Protein AF-A0A1S3QR64-F1 (afdb_monomer_lite)

Radius of gyration: 36.2 Å; chains: 1; bounding box: 63×78×76 Å

Sequence (115 aa):
MALSFKKDLEKYKEIDEDELLNNLSEQELKQLETALEEMDPENALLPASMRQKDHTVKAATGPYSREKLLSFLEKEALEYKDRDDVVSFSGERKGRRPWSIKTEMMSCLSLERGK

pLDDT: mean 74.92, std 13.04, range [37.28, 95.19]

Foldseek 3Di:
DPPPVVVVCVVVPPDDPVVVVVVDDPVVVVVVLVVLQVDDLPPPVDDNVSSDDDPDPDDDPPDDDPVVVVVVVVVVVVPDDDDPPDDPDPPDPPDPDDDDDPPPPPVVVVVVPDD

Secondary structure (DSSP, 8-state):
---GGGGTGGGGTTS-HHHHHHTS-HHHHHHHHHHHHHS-TT-TTS-HHHHS--S--SPP--S--HHHHHHHHHHHHHH-PPPTT---------SSS-------SSSHHHHTT--

Structure (mmCIF, N/CA/C/O backbone):
data_AF-A0A1S3QR64-F1
#
_entry.id   AF-A0A1S3QR64-F1
#
loop_
_atom_site.group_PDB
_atom_site.id
_atom_site.type_symbol
_atom_site.label_atom_id
_atom_site.label_alt_id
_atom_site.label_comp_id
_atom_site.label_asym_id
_atom_site.label_entity_id
_atom_site.label_seq_id
_atom_site.pdbx_PDB_ins_code
_atom_site.Cartn_x
_atom_site.Cartn_y
_atom_site.Cartn_z
_atom_site.occupancy
_atom_site.B_iso_or_equiv
_atom_site.auth_seq_id
_atom_site.auth_comp_id
_atom_site.auth_asym_id
_atom_site.auth_atom_id
_atom_site.pdbx_PDB_model_num
ATOM 1 N N . MET A 1 1 ? -4.314 -23.631 30.219 1.00 37.28 1 MET A N 1
ATOM 2 C CA . MET A 1 1 ? -3.925 -22.862 31.422 1.00 37.28 1 MET A CA 1
ATOM 3 C C . MET A 1 1 ? -4.801 -21.625 31.493 1.00 37.28 1 MET A C 1
ATOM 5 O O . MET A 1 1 ? -4.789 -20.844 30.551 1.00 37.28 1 MET A O 1
ATOM 9 N N . ALA A 1 2 ? -5.626 -21.485 32.533 1.00 49.47 2 ALA A N 1
ATOM 10 C CA . ALA A 1 2 ? -6.396 -20.262 32.737 1.00 49.47 2 ALA A CA 1
ATOM 11 C C . ALA A 1 2 ? -5.419 -19.157 33.151 1.00 49.47 2 ALA A C 1
ATOM 13 O O . ALA A 1 2 ? -4.809 -19.238 34.214 1.00 49.47 2 ALA A O 1
ATOM 14 N N . LEU A 1 3 ? -5.214 -18.187 32.263 1.00 52.59 3 LEU A N 1
ATOM 15 C CA . LEU A 1 3 ? -4.307 -17.072 32.484 1.00 52.59 3 LEU A CA 1
ATOM 16 C C . LEU A 1 3 ? -4.776 -16.269 33.709 1.00 52.59 3 LEU A C 1
ATOM 18 O O . LEU A 1 3 ? -5.904 -15.772 33.739 1.00 52.59 3 LEU A O 1
ATOM 22 N N . SER A 1 4 ? -3.910 -16.155 34.713 1.00 59.06 4 SER A N 1
ATOM 23 C CA . SER A 1 4 ? -4.115 -15.429 35.975 1.00 59.06 4 SER A CA 1
ATOM 24 C C . SER A 1 4 ? -4.478 -13.949 35.788 1.00 59.06 4 SER A C 1
ATOM 26 O O . SER A 1 4 ? -5.062 -13.358 36.688 1.00 59.06 4 SER A O 1
ATOM 28 N N . PHE A 1 5 ? -4.234 -13.386 34.601 1.00 56.22 5 PHE A N 1
ATOM 29 C CA . PHE A 1 5 ? -4.558 -12.005 34.220 1.00 56.22 5 PHE A CA 1
ATOM 30 C C . PHE A 1 5 ? -6.068 -11.705 34.193 1.00 56.22 5 PHE A C 1
ATOM 32 O O . PHE A 1 5 ? -6.471 -10.551 34.279 1.00 56.22 5 PHE A O 1
ATOM 39 N N . LYS A 1 6 ? -6.930 -12.732 34.112 1.00 59.84 6 LYS A N 1
ATOM 40 C CA . LYS A 1 6 ? -8.394 -12.552 34.068 1.00 59.84 6 LYS A CA 1
ATOM 41 C C . LYS A 1 6 ? -9.007 -12.019 35.367 1.00 59.84 6 LYS A C 1
ATOM 43 O O . LYS A 1 6 ? -10.114 -11.498 35.313 1.00 59.84 6 LYS A O 1
ATOM 48 N N . LYS A 1 7 ? -8.321 -12.150 36.509 1.00 63.12 7 LYS A N 1
ATOM 49 C CA . LYS A 1 7 ? -8.847 -11.718 37.817 1.00 63.12 7 LYS A CA 1
ATOM 50 C C . LYS A 1 7 ? -8.805 -10.204 38.022 1.00 63.12 7 LYS A C 1
ATOM 52 O O . LYS A 1 7 ? -9.699 -9.668 38.659 1.00 63.12 7 LYS A O 1
ATOM 57 N N . ASP A 1 8 ? -7.818 -9.514 37.456 1.00 63.94 8 ASP A N 1
ATOM 58 C CA . ASP A 1 8 ? -7.706 -8.056 37.599 1.00 63.94 8 ASP A CA 1
ATOM 59 C C . ASP A 1 8 ? -8.542 -7.291 36.560 1.00 63.94 8 ASP A C 1
ATOM 61 O O . ASP A 1 8 ? -8.856 -6.120 36.758 1.00 63.94 8 ASP A O 1
ATOM 65 N N . LEU A 1 9 ? -8.973 -7.974 35.493 1.00 65.94 9 LEU A N 1
ATOM 66 C CA . LEU A 1 9 ? -9.806 -7.425 34.418 1.00 65.94 9 LEU A CA 1
ATOM 67 C C . LEU A 1 9 ? -11.247 -7.107 34.848 1.00 65.94 9 LEU A C 1
ATOM 69 O O . LEU A 1 9 ? -11.903 -6.306 34.192 1.00 65.94 9 LEU A O 1
ATOM 73 N N . GLU A 1 10 ? -11.753 -7.687 35.943 1.00 72.19 10 GLU A N 1
ATOM 74 C CA . GLU A 1 10 ? -13.114 -7.403 36.435 1.00 72.19 10 GLU A CA 1
ATOM 75 C C . GLU A 1 10 ? -13.315 -5.932 36.810 1.00 72.19 10 GLU A C 1
ATOM 77 O O . GLU A 1 10 ? -14.397 -5.401 36.596 1.00 72.19 10 GLU A O 1
ATOM 82 N N . LYS A 1 11 ? -12.263 -5.250 37.274 1.00 75.44 11 LYS A N 1
ATOM 83 C CA . LYS A 1 11 ? -12.309 -3.822 37.634 1.00 75.44 11 LYS A CA 1
ATOM 84 C C . LYS A 1 11 ? -12.468 -2.897 36.428 1.00 75.44 11 LYS A C 1
ATOM 86 O O . LYS A 1 11 ? -12.931 -1.776 36.583 1.00 75.44 11 LYS A O 1
ATOM 91 N N . TYR A 1 12 ? -12.056 -3.363 35.253 1.00 73.31 12 TYR A N 1
ATOM 92 C CA . TYR A 1 12 ? -12.061 -2.583 34.018 1.00 73.31 12 TYR A CA 1
ATOM 93 C C . TYR A 1 12 ? -13.265 -2.912 33.124 1.00 73.31 12 TYR A C 1
ATOM 95 O O . TYR A 1 12 ? -13.465 -2.244 32.122 1.00 73.31 12 TYR A O 1
ATOM 103 N N . LYS A 1 13 ? -14.089 -3.909 33.487 1.00 72.62 13 LYS A N 1
ATOM 104 C CA . LYS A 1 13 ? -15.272 -4.321 32.707 1.00 72.62 13 LYS A CA 1
ATOM 105 C C . LYS A 1 13 ? -16.427 -3.324 32.726 1.00 72.62 13 LYS A C 1
ATOM 107 O O . LYS A 1 13 ? -17.272 -3.386 31.843 1.00 72.62 13 LYS A O 1
ATOM 112 N N . GLU A 1 14 ? -16.515 -2.498 33.763 1.00 79.81 14 GLU A N 1
ATOM 113 C CA . GLU A 1 14 ? -17.624 -1.554 33.962 1.00 79.81 14 GLU A CA 1
ATOM 114 C C . GLU A 1 14 ? -17.278 -0.133 33.497 1.00 79.81 14 GLU A C 1
ATOM 116 O O . GLU A 1 14 ? -18.099 0.771 33.625 1.00 79.81 14 GLU A O 1
ATOM 121 N N . ILE A 1 15 ? -16.064 0.078 32.981 1.00 83.00 15 ILE A N 1
ATOM 122 C CA . ILE A 1 15 ? -15.638 1.371 32.448 1.00 83.00 15 ILE A CA 1
ATOM 123 C C . ILE A 1 15 ? -16.168 1.488 31.021 1.00 83.00 15 ILE A C 1
ATOM 125 O O . ILE A 1 15 ? -15.978 0.577 30.217 1.00 83.00 15 ILE A O 1
ATOM 129 N N . ASP A 1 16 ? -16.819 2.60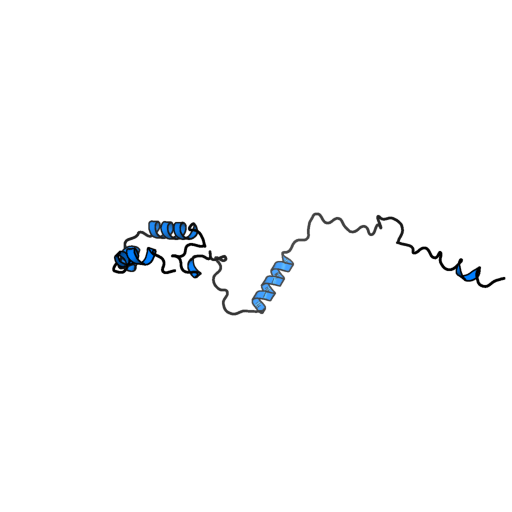7 30.716 1.00 81.75 16 ASP A N 1
ATOM 130 C CA . ASP A 1 16 ? -17.268 2.907 29.361 1.00 81.75 16 ASP A CA 1
ATOM 131 C C . ASP A 1 16 ? -16.065 3.336 28.505 1.00 81.75 16 ASP A C 1
ATOM 133 O O . ASP A 1 16 ? -15.492 4.417 28.682 1.00 81.75 16 ASP A O 1
ATOM 137 N N . GLU A 1 17 ? -15.632 2.440 27.617 1.00 79.06 17 GLU A N 1
ATOM 138 C CA . GLU A 1 17 ? -14.481 2.659 26.739 1.00 79.06 17 GLU A CA 1
ATOM 139 C C . GLU A 1 17 ? -14.735 3.832 25.776 1.00 79.06 17 GLU A C 1
ATOM 141 O O . GLU A 1 17 ? -13.822 4.617 25.512 1.00 79.06 17 GLU A O 1
ATOM 146 N N . ASP A 1 18 ? -15.979 4.019 25.321 1.00 78.12 18 ASP A N 1
ATOM 147 C CA . ASP A 1 18 ? -16.337 5.064 24.359 1.00 78.12 18 ASP A CA 1
ATOM 148 C C . ASP A 1 18 ? -16.306 6.464 24.998 1.00 78.12 18 ASP A C 1
ATOM 150 O O . ASP A 1 18 ? -15.860 7.432 24.376 1.00 78.12 18 ASP A O 1
ATOM 154 N N . GLU A 1 19 ? -16.733 6.603 26.257 1.00 85.62 19 GLU A N 1
ATOM 155 C CA . GLU A 1 19 ? -16.661 7.879 26.987 1.00 85.62 19 GLU A CA 1
ATOM 156 C C . GLU A 1 19 ? -15.206 8.277 27.276 1.00 85.62 19 GLU A C 1
ATOM 158 O O . GLU A 1 19 ? -14.824 9.441 27.120 1.00 85.62 19 GLU A O 1
ATOM 163 N N . LEU A 1 20 ? -14.363 7.308 27.645 1.00 83.25 20 LEU A N 1
ATOM 164 C CA . LEU A 1 20 ? -12.938 7.542 27.871 1.00 83.25 20 LEU A CA 1
ATOM 165 C C . LEU A 1 20 ? -12.237 8.012 26.589 1.00 83.25 20 LEU A C 1
ATOM 167 O O . LEU A 1 20 ? -11.454 8.961 26.637 1.00 83.25 20 LEU A O 1
ATOM 171 N N . LEU A 1 21 ? -12.551 7.384 25.451 1.00 79.88 21 LEU A N 1
ATOM 172 C CA . LEU A 1 21 ? -11.991 7.735 24.145 1.00 79.88 21 LEU A CA 1
ATOM 173 C C . LEU A 1 21 ? -12.443 9.118 23.654 1.00 79.88 21 LEU A C 1
ATOM 175 O O . LEU A 1 21 ? -11.638 9.845 23.077 1.00 79.88 21 LEU A O 1
ATOM 179 N N . ASN A 1 22 ? -13.687 9.522 23.928 1.00 82.19 22 ASN A N 1
ATOM 180 C CA . ASN A 1 22 ? -14.209 10.838 23.535 1.00 82.19 22 ASN A CA 1
ATOM 181 C C . ASN A 1 22 ? -13.621 12.011 24.339 1.00 82.19 22 ASN A C 1
ATOM 183 O O . ASN A 1 22 ? -13.633 13.145 23.863 1.00 82.19 22 ASN A O 1
ATOM 187 N N . ASN A 1 23 ? -13.115 11.758 25.548 1.00 84.50 23 ASN A N 1
ATOM 188 C CA . ASN A 1 23 ? -12.485 12.787 26.379 1.00 84.50 23 ASN A CA 1
ATOM 189 C C . ASN A 1 23 ? -11.046 13.130 25.943 1.00 84.50 23 ASN A C 1
ATOM 191 O O . ASN A 1 23 ? -10.495 14.129 26.409 1.00 84.50 23 ASN A O 1
ATOM 195 N N . LEU A 1 24 ? -10.434 12.323 25.069 1.00 80.50 24 LEU A N 1
ATOM 196 C CA . LEU A 1 24 ? -9.094 12.560 24.528 1.00 80.50 24 LEU A CA 1
ATOM 197 C C . LEU A 1 24 ? -9.136 13.553 23.361 1.00 80.50 24 LEU A C 1
ATOM 199 O O . LEU A 1 24 ? -10.042 13.542 22.528 1.00 80.50 24 LEU A O 1
ATOM 203 N N . SER A 1 25 ? -8.118 14.406 23.267 1.00 84.50 25 SER A N 1
ATOM 204 C CA . SER A 1 25 ? -7.961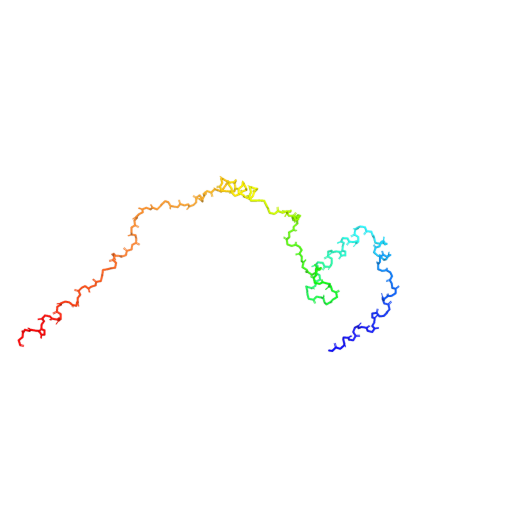 15.309 22.126 1.00 84.50 25 SER A CA 1
ATOM 205 C C . SER A 1 25 ? -7.445 14.570 20.880 1.00 84.50 25 SER A C 1
ATOM 207 O O . SER A 1 25 ? -6.784 13.535 20.974 1.00 84.50 25 SER A O 1
ATOM 209 N N . GLU A 1 26 ? -7.674 15.122 19.681 1.00 79.44 26 GLU A N 1
ATOM 210 C CA . GLU A 1 26 ? -7.215 14.524 18.408 1.00 79.44 26 GLU A CA 1
ATOM 211 C C . GLU A 1 26 ? -5.698 14.253 18.357 1.00 79.44 26 GLU A C 1
ATOM 213 O O . GLU A 1 26 ? -5.233 13.389 17.611 1.00 79.44 26 GLU A O 1
ATOM 218 N N . GLN A 1 27 ? -4.908 15.009 19.124 1.00 79.75 27 GLN A N 1
ATOM 219 C CA . GLN A 1 27 ? -3.457 14.840 19.203 1.00 79.75 27 GLN A CA 1
ATOM 220 C C . GLN A 1 27 ? -3.071 13.630 20.059 1.00 79.75 27 GLN A C 1
ATOM 222 O O . GLN A 1 27 ? -2.171 12.880 19.683 1.00 79.75 27 GLN A O 1
ATOM 227 N N . GLU A 1 28 ? -3.773 13.413 21.169 1.00 82.25 28 GLU A N 1
ATOM 228 C CA . GLU A 1 28 ? -3.540 12.283 22.072 1.00 82.25 28 GLU A CA 1
ATOM 229 C C . GLU A 1 28 ? -4.019 10.969 21.444 1.00 82.25 28 GLU A C 1
ATOM 231 O O . GLU A 1 28 ? -3.338 9.953 21.553 1.00 82.25 28 GLU A O 1
ATOM 236 N N . LEU A 1 29 ? -5.120 11.004 20.685 1.00 81.44 29 LEU A N 1
ATOM 237 C CA . LEU A 1 29 ? -5.596 9.867 19.888 1.00 81.44 29 LEU A CA 1
ATOM 238 C C . LEU A 1 29 ? -4.545 9.389 18.872 1.00 81.44 29 LEU A C 1
ATOM 240 O O . LEU A 1 29 ? -4.270 8.194 18.785 1.00 81.44 29 LEU A O 1
ATOM 244 N N . LYS A 1 30 ? -3.895 10.314 18.152 1.00 81.31 30 LYS A N 1
ATOM 245 C CA . LYS A 1 30 ? -2.819 9.978 17.198 1.00 81.31 30 LYS A CA 1
ATOM 246 C C . LYS A 1 30 ? -1.574 9.412 17.876 1.00 81.31 30 LYS A C 1
ATOM 248 O O . LYS A 1 30 ? -0.919 8.524 17.334 1.00 81.31 30 LYS A O 1
ATOM 253 N N . GLN A 1 31 ? -1.225 9.932 19.052 1.00 83.81 31 GLN A N 1
ATOM 254 C CA . GLN A 1 31 ? -0.120 9.385 19.840 1.00 83.81 31 GLN A CA 1
ATOM 255 C C . GLN A 1 31 ? -0.429 7.965 20.315 1.00 83.81 31 GLN A C 1
ATOM 257 O O . GLN A 1 31 ? 0.451 7.109 20.275 1.00 83.81 31 GLN A O 1
ATOM 262 N N . LEU A 1 32 ? -1.678 7.705 20.706 1.00 81.50 32 LEU A N 1
ATOM 263 C CA . LEU A 1 32 ? -2.130 6.379 21.104 1.00 81.50 32 LEU A CA 1
ATOM 264 C C . LEU A 1 32 ? -2.052 5.388 19.933 1.00 81.50 32 LEU A C 1
ATOM 266 O O . LEU A 1 32 ? -1.487 4.313 20.095 1.00 81.50 32 LEU A O 1
ATOM 270 N N . GLU A 1 33 ? -2.536 5.768 18.747 1.00 78.44 33 GLU A N 1
ATOM 271 C CA . GLU A 1 33 ? -2.418 4.969 17.516 1.00 78.44 33 GLU A CA 1
ATOM 272 C C . GLU A 1 33 ? -0.952 4.640 17.186 1.00 78.44 33 GLU A C 1
ATOM 274 O O . GLU A 1 33 ? -0.608 3.488 16.935 1.00 78.44 33 GLU A O 1
ATOM 279 N N . THR A 1 34 ? -0.059 5.626 17.296 1.00 79.25 34 THR A N 1
ATOM 280 C CA . THR A 1 34 ? 1.382 5.422 17.071 1.00 79.25 34 THR A CA 1
ATOM 281 C C . THR A 1 34 ? 1.990 4.454 18.094 1.00 79.25 34 THR A C 1
ATOM 283 O O . THR A 1 34 ? 2.746 3.558 17.726 1.00 79.25 34 THR A O 1
ATOM 286 N N . ALA A 1 35 ? 1.634 4.582 19.376 1.00 79.38 35 ALA A N 1
ATOM 287 C CA . ALA A 1 35 ? 2.106 3.670 20.418 1.00 79.38 35 ALA A CA 1
ATOM 288 C C . ALA A 1 35 ? 1.594 2.233 20.210 1.00 79.38 35 ALA A C 1
ATOM 290 O O . ALA A 1 35 ? 2.300 1.278 20.526 1.00 79.38 35 ALA A O 1
ATOM 291 N N . LEU A 1 36 ? 0.385 2.071 19.660 1.00 75.44 36 LEU A N 1
ATOM 292 C CA . LEU A 1 36 ? -0.159 0.768 19.275 1.00 75.44 36 LEU A CA 1
ATOM 293 C C . LEU A 1 36 ? 0.629 0.136 18.119 1.00 75.44 36 LEU A C 1
ATOM 295 O O . LEU A 1 36 ? 0.864 -1.069 18.156 1.00 75.44 36 LEU A O 1
ATOM 299 N N . GLU A 1 37 ? 1.073 0.925 17.136 1.00 71.12 37 GLU A N 1
ATOM 300 C CA . GLU A 1 37 ? 1.916 0.440 16.031 1.00 71.12 37 GLU A CA 1
ATOM 301 C C . GLU A 1 37 ? 3.313 -0.018 16.481 1.00 71.12 37 GLU A C 1
ATOM 303 O O . GLU A 1 37 ? 3.900 -0.905 15.860 1.00 71.12 37 GLU A O 1
ATOM 308 N N . GLU A 1 38 ? 3.860 0.591 17.535 1.00 73.19 38 GLU A N 1
ATOM 309 C CA . GLU A 1 38 ? 5.174 0.245 18.095 1.00 73.19 38 GLU A CA 1
ATOM 310 C C . GLU A 1 38 ? 5.124 -0.940 19.075 1.00 73.19 38 GLU A C 1
ATOM 312 O O . GLU A 1 38 ? 6.169 -1.499 19.418 1.00 73.19 38 GLU A O 1
ATOM 317 N N . MET A 1 39 ? 3.932 -1.339 19.534 1.00 71.06 39 MET A N 1
ATOM 318 C CA . MET A 1 39 ? 3.774 -2.497 20.415 1.00 71.06 39 MET A CA 1
ATOM 319 C C . MET A 1 39 ? 4.095 -3.810 19.692 1.00 71.06 39 MET A C 1
ATOM 321 O O . MET A 1 39 ? 3.794 -3.987 18.513 1.00 71.06 39 MET A O 1
ATOM 325 N N . ASP A 1 40 ? 4.668 -4.766 20.431 1.00 69.62 40 ASP A N 1
ATOM 326 C CA . ASP A 1 40 ? 5.069 -6.063 19.883 1.00 69.62 40 ASP A CA 1
ATOM 327 C C . ASP A 1 40 ? 3.915 -6.753 19.120 1.00 69.62 40 ASP A C 1
ATOM 329 O O . ASP A 1 40 ? 2.818 -6.911 19.674 1.00 69.62 40 ASP A O 1
ATOM 333 N N . PRO A 1 41 ? 4.157 -7.275 17.901 1.00 67.25 41 PRO A N 1
ATOM 334 C CA . PRO A 1 41 ? 3.135 -7.947 17.087 1.00 67.25 41 PRO A CA 1
ATOM 335 C C . PRO A 1 41 ? 2.546 -9.205 17.755 1.00 67.25 41 PRO A C 1
ATOM 337 O O . PRO A 1 41 ? 1.462 -9.668 17.399 1.00 67.25 41 PRO A O 1
ATOM 340 N N . GLU A 1 42 ? 3.208 -9.743 18.781 1.00 69.25 42 GLU A N 1
ATOM 341 C CA . GLU A 1 42 ? 2.732 -10.881 19.572 1.00 69.25 42 GLU A CA 1
ATOM 342 C C . GLU A 1 42 ? 1.861 -10.483 20.784 1.00 69.25 42 GLU A C 1
ATOM 344 O O . GLU A 1 42 ? 1.404 -11.359 21.522 1.00 69.25 42 GLU A O 1
ATOM 349 N N . ASN A 1 43 ? 1.565 -9.193 20.997 1.00 75.12 43 ASN A N 1
ATOM 350 C CA . ASN A 1 43 ? 0.798 -8.731 22.157 1.00 75.12 43 ASN A CA 1
ATOM 351 C C . ASN A 1 43 ? -0.615 -9.345 22.204 1.00 75.12 43 ASN A C 1
ATOM 353 O O . ASN A 1 43 ? -1.508 -8.971 21.445 1.00 75.12 43 ASN A O 1
ATOM 357 N N . ALA A 1 44 ? -0.828 -10.269 23.147 1.00 73.12 44 ALA A N 1
ATOM 358 C CA . ALA A 1 44 ? -2.059 -11.039 23.337 1.00 73.12 44 ALA A CA 1
ATOM 359 C C . ALA A 1 44 ? -3.332 -10.197 23.551 1.00 73.12 44 ALA A C 1
ATOM 361 O O . ALA A 1 44 ? -4.428 -10.725 23.370 1.00 73.12 44 ALA A O 1
ATOM 362 N N . LEU A 1 45 ? -3.197 -8.923 23.933 1.00 75.44 45 LEU A N 1
ATOM 363 C CA . LEU A 1 45 ? -4.319 -8.016 24.181 1.00 75.44 45 LEU A CA 1
ATOM 364 C C . LEU A 1 45 ? -4.852 -7.350 22.905 1.00 75.44 45 LEU A C 1
ATOM 366 O O . LEU A 1 45 ? -5.989 -6.888 22.906 1.00 75.44 45 LEU A O 1
ATOM 370 N N . LEU A 1 46 ? -4.075 -7.332 21.815 1.00 71.94 46 LEU A N 1
ATOM 371 C CA . LEU A 1 46 ? -4.507 -6.737 20.551 1.00 71.94 46 LEU A CA 1
ATOM 372 C C . LEU A 1 46 ? -5.169 -7.776 19.629 1.00 71.94 46 LEU A C 1
ATOM 374 O O . LEU A 1 46 ? -4.621 -8.875 19.446 1.00 71.94 46 LEU A O 1
ATOM 378 N N . PRO A 1 47 ? -6.318 -7.450 19.004 1.00 78.56 47 PRO A N 1
ATOM 379 C CA . PRO A 1 47 ? -6.919 -8.264 17.952 1.00 78.56 47 PRO A CA 1
ATOM 380 C C . PRO A 1 47 ? -5.969 -8.472 16.771 1.00 78.56 47 PRO A C 1
ATOM 382 O O . PRO A 1 47 ? -5.193 -7.586 16.421 1.00 78.56 47 PRO A O 1
ATOM 385 N N . ALA A 1 48 ? -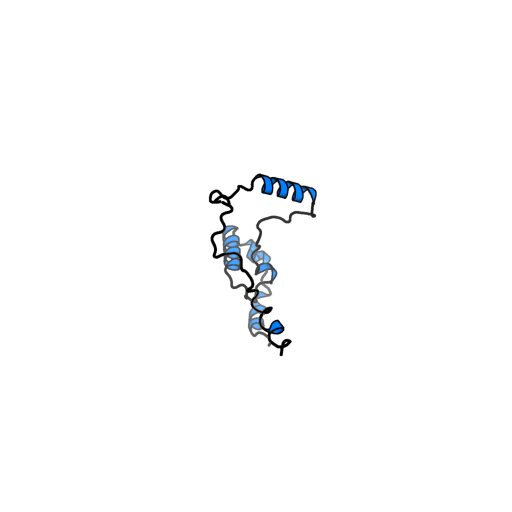6.066 -9.625 16.104 1.00 76.81 48 ALA A N 1
ATOM 386 C CA . ALA A 1 48 ? -5.196 -9.964 14.974 1.00 76.81 48 ALA A CA 1
ATOM 387 C C . ALA A 1 48 ? -5.226 -8.922 13.839 1.00 76.81 48 ALA A C 1
ATOM 389 O O . ALA A 1 48 ? -4.197 -8.666 13.221 1.00 76.81 48 ALA A O 1
ATOM 390 N N . SER A 1 49 ? -6.379 -8.288 13.604 1.00 74.19 49 SER A N 1
ATOM 391 C CA . SER A 1 49 ? -6.543 -7.237 12.592 1.00 74.19 49 SER A CA 1
ATOM 392 C C . SER A 1 49 ? -5.737 -5.971 12.882 1.00 74.19 49 SER A C 1
ATOM 394 O O . SER A 1 49 ? -5.343 -5.298 11.944 1.00 74.19 49 SER A O 1
ATOM 396 N N . MET A 1 50 ? -5.490 -5.651 14.156 1.00 74.31 50 MET A N 1
ATOM 397 C CA . MET A 1 50 ? -4.784 -4.433 14.585 1.00 74.31 50 MET A CA 1
ATOM 398 C C . MET A 1 50 ? -3.273 -4.640 14.742 1.00 74.31 50 MET A C 1
ATOM 400 O O . MET A 1 50 ? -2.538 -3.681 14.927 1.00 74.31 50 MET A O 1
ATOM 404 N N . ARG A 1 51 ? -2.794 -5.890 14.679 1.00 77.50 51 ARG A N 1
ATOM 405 C CA . ARG A 1 51 ? -1.358 -6.221 14.751 1.00 77.50 51 ARG A CA 1
ATOM 406 C C . ARG A 1 51 ? -0.650 -6.052 13.413 1.00 77.50 51 ARG A C 1
ATOM 408 O O . ARG A 1 51 ? 0.564 -5.879 13.367 1.00 77.50 51 ARG A O 1
ATOM 415 N N . GLN A 1 52 ? -1.392 -6.196 12.318 1.00 74.88 52 GLN A N 1
ATOM 416 C CA . GLN A 1 52 ? -0.829 -6.135 10.981 1.00 74.88 52 GLN A CA 1
ATOM 417 C C . GLN A 1 52 ? -0.873 -4.692 10.493 1.00 74.88 52 GLN A C 1
ATOM 419 O O . GLN A 1 52 ? -1.948 -4.159 10.241 1.00 74.88 52 GLN A O 1
ATOM 424 N N . LYS A 1 53 ? 0.300 -4.079 10.315 1.00 71.81 53 LYS A N 1
ATOM 425 C CA . LYS A 1 53 ? 0.398 -2.778 9.654 1.00 71.81 53 LYS A CA 1
ATOM 426 C C . LYS A 1 53 ? -0.164 -2.894 8.242 1.00 71.81 53 LYS A C 1
ATOM 428 O O . LYS A 1 53 ? 0.266 -3.759 7.474 1.00 71.81 53 LYS A O 1
ATOM 433 N N . ASP A 1 54 ? -1.092 -2.014 7.886 1.00 70.56 54 ASP A N 1
ATOM 434 C CA . ASP A 1 54 ? -1.613 -1.961 6.529 1.00 70.56 54 ASP A CA 1
ATOM 435 C C . ASP A 1 54 ? -0.469 -1.646 5.559 1.00 70.56 54 ASP A C 1
ATOM 437 O O . ASP A 1 54 ? 0.059 -0.535 5.495 1.00 70.56 54 ASP A O 1
ATOM 441 N N . HIS A 1 55 ? -0.057 -2.654 4.785 1.00 71.06 55 HIS A N 1
ATOM 442 C CA . HIS A 1 55 ? 1.047 -2.536 3.828 1.00 71.06 55 HIS A CA 1
ATOM 443 C C . HIS A 1 55 ? 0.752 -1.552 2.689 1.00 71.06 55 HIS A C 1
ATOM 445 O O . HIS A 1 55 ? 1.647 -1.214 1.912 1.00 71.06 55 HIS A O 1
ATOM 451 N N . THR A 1 56 ? -0.499 -1.108 2.549 1.00 76.75 56 THR A N 1
ATOM 452 C CA . THR A 1 56 ? -0.914 -0.234 1.461 1.00 76.75 56 THR A CA 1
ATOM 453 C C . THR A 1 56 ? -1.784 0.904 1.965 1.00 76.75 56 THR A C 1
ATOM 455 O O . THR A 1 56 ? -2.898 0.687 2.419 1.00 76.75 56 THR A O 1
ATOM 458 N N . VAL A 1 57 ? -1.335 2.135 1.724 1.00 75.50 57 VAL A N 1
ATOM 459 C CA . VAL A 1 57 ? -2.150 3.359 1.868 1.00 75.50 57 VAL A CA 1
ATOM 460 C C . VAL A 1 57 ? -3.179 3.490 0.724 1.00 75.50 57 VAL A C 1
ATOM 462 O O . VAL A 1 57 ? -3.965 4.430 0.658 1.00 75.50 57 VAL A O 1
ATOM 465 N N . LYS A 1 58 ? -3.159 2.566 -0.246 1.00 78.44 58 LYS A N 1
ATOM 466 C CA . LYS A 1 58 ? -4.053 2.592 -1.404 1.00 78.44 58 LYS A CA 1
ATOM 467 C C . LYS A 1 58 ? -5.417 2.042 -1.001 1.00 78.44 58 LYS A C 1
ATOM 469 O O . LYS A 1 58 ? -5.515 0.906 -0.549 1.00 78.44 58 LYS A O 1
ATOM 474 N N . ALA A 1 59 ? -6.462 2.833 -1.224 1.00 77.69 59 ALA A N 1
ATOM 475 C CA . ALA A 1 59 ? -7.837 2.371 -1.090 1.00 77.69 59 ALA A CA 1
ATOM 476 C C . ALA A 1 59 ? -8.105 1.167 -2.010 1.00 77.69 59 ALA A C 1
ATOM 478 O O . ALA A 1 59 ? -7.489 1.035 -3.072 1.00 77.69 59 ALA A O 1
ATOM 479 N N . ALA A 1 60 ? -9.047 0.307 -1.614 1.00 79.44 60 ALA A N 1
ATOM 480 C CA . ALA A 1 60 ? -9.416 -0.874 -2.385 1.00 79.44 60 ALA A CA 1
ATOM 481 C C . ALA A 1 60 ? -9.812 -0.491 -3.821 1.00 79.44 60 ALA A C 1
ATOM 483 O O . ALA A 1 60 ? -10.749 0.277 -4.047 1.00 79.44 60 ALA A O 1
ATOM 484 N N . THR A 1 61 ? -9.105 -1.045 -4.806 1.00 76.56 61 THR A N 1
ATOM 485 C CA . THR A 1 61 ? -9.266 -0.702 -6.225 1.00 76.56 61 THR A CA 1
ATOM 486 C C . THR A 1 61 ? -10.488 -1.381 -6.862 1.00 76.56 61 THR A C 1
ATOM 48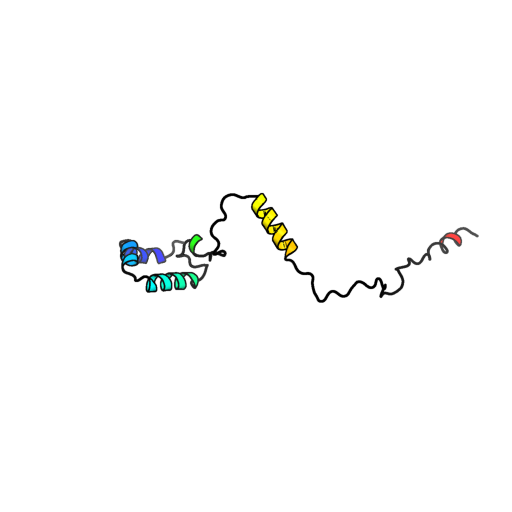8 O O . THR A 1 61 ? -10.363 -1.985 -7.919 1.00 76.56 61 THR A O 1
ATOM 491 N N . GLY A 1 62 ? -11.669 -1.291 -6.237 1.00 85.12 62 GLY A N 1
ATOM 492 C CA . GLY A 1 62 ? -12.956 -1.746 -6.788 1.00 85.12 62 GLY A CA 1
ATOM 493 C C . GLY A 1 62 ? -12.962 -3.157 -7.418 1.00 85.12 62 GLY A C 1
ATOM 494 O O . GLY A 1 62 ? -12.108 -3.990 -7.113 1.00 85.12 62 GLY A O 1
ATOM 495 N N . PRO A 1 63 ? -13.938 -3.471 -8.293 1.00 87.44 63 PRO A N 1
ATOM 496 C CA . PRO A 1 63 ? -13.920 -4.708 -9.067 1.00 87.44 63 PRO A CA 1
ATOM 497 C C . PRO A 1 63 ? -12.828 -4.676 -10.145 1.00 87.44 63 PRO A C 1
ATOM 499 O O . PRO A 1 63 ? -12.537 -3.637 -10.743 1.00 87.44 63 PRO A O 1
ATOM 502 N N . TYR A 1 64 ? -12.257 -5.845 -10.428 1.00 87.62 64 TYR A N 1
ATOM 503 C CA . TYR A 1 64 ? -11.207 -6.013 -11.430 1.00 87.62 64 TYR A CA 1
ATOM 504 C C . TYR A 1 64 ? -11.650 -5.528 -12.823 1.00 87.62 64 TYR A C 1
ATOM 506 O O . TYR A 1 64 ? -12.654 -5.986 -13.366 1.00 87.62 64 TYR A O 1
ATOM 514 N N . SER A 1 65 ? -10.865 -4.628 -13.427 1.00 88.19 65 SER A N 1
ATOM 515 C CA . SER A 1 65 ? -11.078 -4.124 -14.789 1.00 88.19 65 SER A CA 1
ATOM 516 C C . SER A 1 65 ? -9.858 -4.420 -15.658 1.00 88.19 65 SER A C 1
ATOM 518 O O . SER A 1 65 ? -8.786 -3.837 -15.482 1.00 88.19 65 SER A O 1
ATOM 520 N N . ARG A 1 66 ? -10.035 -5.331 -16.620 1.00 93.19 66 ARG A N 1
ATOM 521 C CA . ARG A 1 66 ? -8.968 -5.788 -17.522 1.00 93.19 66 ARG A CA 1
ATOM 522 C C . ARG A 1 66 ? -8.425 -4.669 -18.414 1.00 93.19 66 ARG A C 1
ATOM 524 O O . ARG A 1 66 ? -7.220 -4.589 -18.609 1.00 93.19 66 ARG A O 1
ATOM 531 N N . GLU A 1 67 ? -9.292 -3.803 -18.930 1.00 92.12 67 GLU A N 1
ATOM 532 C CA . GLU A 1 67 ? -8.907 -2.704 -19.831 1.00 92.12 67 GLU A CA 1
ATOM 533 C C . GLU A 1 67 ? -7.985 -1.696 -19.141 1.00 92.12 67 GLU A C 1
ATOM 535 O O . GLU A 1 67 ? -6.948 -1.321 -19.687 1.00 92.12 67 GLU A O 1
ATOM 540 N N . LYS A 1 68 ? -8.313 -1.321 -17.896 1.00 90.19 68 LYS A N 1
ATOM 541 C CA . LYS A 1 68 ? -7.471 -0.430 -17.088 1.00 90.19 68 LYS A CA 1
ATOM 542 C C . LYS A 1 68 ? -6.094 -1.041 -16.850 1.00 90.19 68 LYS A C 1
ATOM 544 O O . LYS A 1 68 ? -5.096 -0.343 -17.012 1.00 90.19 68 LYS A O 1
ATOM 549 N N . LEU A 1 69 ? -6.041 -2.335 -16.526 1.00 92.00 69 LEU A N 1
ATOM 550 C CA . LEU A 1 69 ? -4.778 -3.044 -16.325 1.00 92.00 69 LEU A CA 1
ATOM 551 C C . LEU A 1 69 ? -3.920 -3.049 -17.597 1.00 92.00 69 LEU A C 1
ATOM 553 O O . LEU A 1 69 ? -2.741 -2.722 -17.530 1.00 92.00 69 LEU A O 1
ATOM 557 N N . LEU A 1 70 ? -4.508 -3.378 -18.750 1.00 95.19 70 LEU A N 1
ATOM 558 C CA . LEU A 1 70 ? -3.784 -3.396 -20.025 1.00 95.19 70 LEU A CA 1
ATOM 559 C C . LEU A 1 70 ? -3.236 -2.009 -20.379 1.00 95.19 70 LEU A C 1
ATOM 561 O O . LEU A 1 70 ? -2.054 -1.884 -20.676 1.00 95.19 70 LEU A O 1
ATOM 565 N N . SER A 1 71 ? -4.052 -0.961 -20.235 1.00 93.19 71 SER A N 1
ATOM 566 C CA . SER A 1 71 ? -3.615 0.415 -20.505 1.00 93.19 71 SER A CA 1
ATOM 567 C C . SER A 1 71 ? -2.486 0.891 -19.580 1.00 93.19 71 SER A C 1
ATOM 569 O O . SER A 1 71 ? -1.675 1.726 -19.971 1.00 93.19 71 SER A O 1
ATOM 571 N N . PHE A 1 72 ? -2.434 0.382 -18.345 1.00 93.69 72 PHE A N 1
ATOM 572 C CA . PHE A 1 72 ? -1.350 0.668 -17.411 1.00 93.69 72 PHE A CA 1
ATOM 573 C C . PHE A 1 72 ? -0.059 -0.036 -17.839 1.00 93.69 72 PHE A C 1
ATOM 575 O O . PHE A 1 72 ? 0.975 0.617 -17.934 1.00 93.69 72 PHE A O 1
ATOM 582 N N . LEU A 1 73 ? -0.139 -1.328 -18.173 1.00 95.00 73 LEU A N 1
ATOM 583 C CA . LEU A 1 73 ? 1.013 -2.113 -18.629 1.00 95.00 73 LEU A CA 1
ATOM 584 C C . LEU A 1 73 ? 1.611 -1.565 -19.931 1.00 95.00 73 LEU A C 1
ATOM 586 O O . LEU A 1 73 ? 2.828 -1.520 -20.071 1.00 95.00 73 LEU A O 1
ATOM 590 N N . GLU A 1 74 ? 0.775 -1.113 -20.868 1.00 94.44 74 GLU A N 1
ATOM 591 C CA . GLU A 1 74 ? 1.235 -0.472 -22.108 1.00 94.44 74 GLU A CA 1
ATOM 592 C C . GLU A 1 74 ? 2.019 0.816 -21.832 1.00 94.44 74 GLU A C 1
ATOM 594 O O . GLU A 1 74 ? 3.067 1.042 -22.434 1.00 94.44 74 GLU A O 1
ATOM 599 N N . LYS A 1 75 ? 1.542 1.649 -20.899 1.00 94.69 75 LYS A N 1
ATOM 600 C CA . LYS A 1 75 ? 2.237 2.881 -20.499 1.00 94.69 75 LYS A CA 1
ATOM 601 C C . LYS A 1 75 ? 3.556 2.587 -19.797 1.00 94.69 75 LYS A C 1
ATOM 603 O O . LYS A 1 75 ? 4.559 3.206 -20.130 1.00 94.69 75 LYS A O 1
ATOM 608 N N . GLU A 1 76 ? 3.554 1.636 -18.866 1.00 94.75 76 GLU A N 1
ATOM 609 C CA . GLU A 1 76 ? 4.754 1.226 -18.134 1.00 94.75 76 GLU A CA 1
ATOM 610 C C . GLU A 1 76 ? 5.816 0.659 -19.086 1.00 94.75 76 GLU A C 1
ATOM 612 O O . GLU A 1 76 ? 6.982 1.033 -19.001 1.00 94.75 76 GLU A O 1
ATOM 617 N N . ALA A 1 77 ? 5.406 -0.169 -20.052 1.00 92.38 77 ALA A N 1
ATOM 618 C CA . ALA A 1 77 ? 6.301 -0.703 -21.073 1.00 92.38 77 ALA A CA 1
ATOM 619 C C . ALA A 1 77 ? 6.872 0.387 -21.995 1.00 92.38 77 ALA A C 1
ATOM 621 O O . ALA A 1 77 ? 8.023 0.287 -22.407 1.00 92.38 77 ALA A O 1
ATOM 622 N N . LEU A 1 78 ? 6.089 1.423 -22.315 1.00 92.44 78 LEU A N 1
ATOM 623 C CA . LEU A 1 78 ? 6.549 2.547 -23.135 1.00 92.44 78 LEU A CA 1
ATOM 624 C C . LEU A 1 78 ? 7.528 3.463 -22.381 1.00 92.44 78 LEU A C 1
ATOM 626 O O . LEU A 1 78 ? 8.423 4.043 -22.990 1.00 92.44 78 LEU A O 1
ATOM 630 N N . GLU A 1 79 ? 7.344 3.621 -21.069 1.00 93.94 79 GLU A N 1
ATOM 631 C CA . GLU A 1 79 ? 8.180 4.473 -20.216 1.00 93.94 79 GLU A CA 1
ATOM 632 C C . GLU A 1 79 ? 9.458 3.766 -19.733 1.00 93.94 79 GLU A C 1
ATOM 634 O O . GLU A 1 79 ? 10.423 4.427 -19.335 1.00 93.94 79 GLU A O 1
ATOM 639 N N . TYR A 1 80 ? 9.493 2.432 -19.797 1.00 91.44 80 TYR A N 1
ATOM 640 C CA . TYR A 1 80 ? 10.655 1.639 -19.417 1.00 91.44 80 TYR A CA 1
ATOM 641 C C . TYR A 1 80 ? 11.860 1.964 -20.309 1.00 91.44 80 TYR A C 1
ATOM 643 O O . TYR A 1 80 ? 11.866 1.699 -21.510 1.00 91.44 80 TYR A O 1
ATOM 651 N N . LYS A 1 81 ? 12.898 2.549 -19.705 1.00 88.12 81 LYS A N 1
ATOM 652 C CA . LYS A 1 81 ? 14.142 2.907 -20.393 1.00 88.12 81 LYS A CA 1
ATOM 653 C C . LYS A 1 81 ? 15.107 1.731 -20.414 1.00 88.12 81 LYS A C 1
ATOM 655 O O . LYS A 1 81 ? 15.277 1.041 -19.407 1.00 88.12 81 LYS A O 1
ATOM 660 N N . ASP A 1 82 ? 15.779 1.563 -21.546 1.00 86.75 82 ASP A N 1
ATOM 661 C CA . ASP A 1 82 ? 16.883 0.621 -21.670 1.00 86.75 82 ASP A CA 1
ATOM 662 C C . ASP A 1 82 ? 18.040 1.003 -20.741 1.00 86.75 82 ASP A C 1
ATOM 664 O O . ASP A 1 82 ? 18.243 2.164 -20.385 1.00 86.75 82 ASP A O 1
ATOM 668 N N . ARG A 1 83 ? 18.809 -0.007 -20.335 1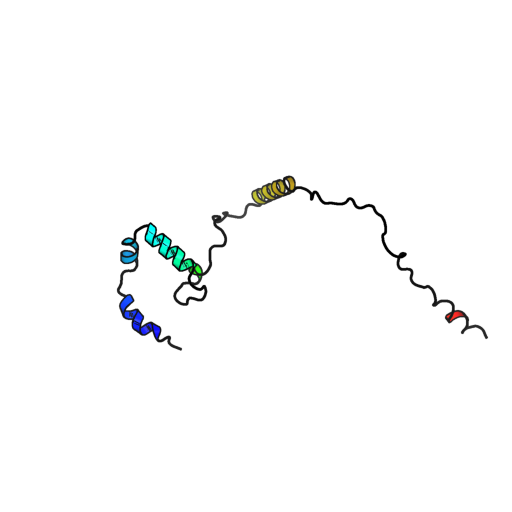.00 85.31 83 ARG A N 1
ATOM 669 C CA . ARG A 1 83 ? 20.008 0.180 -19.518 1.00 85.31 83 ARG A CA 1
ATOM 670 C C . ARG A 1 83 ? 21.114 0.868 -20.321 1.00 85.31 83 ARG A C 1
ATOM 672 O O . ARG A 1 83 ? 21.507 0.370 -21.374 1.00 85.31 83 ARG A O 1
ATOM 679 N N . ASP A 1 84 ? 21.666 1.950 -19.773 1.00 79.12 84 ASP A N 1
ATOM 680 C CA . ASP A 1 84 ? 22.718 2.749 -20.420 1.00 79.12 84 ASP A CA 1
ATOM 681 C C . ASP A 1 84 ? 24.086 2.036 -20.481 1.00 79.12 84 ASP A C 1
ATOM 683 O O . ASP A 1 84 ? 24.938 2.375 -21.301 1.00 79.12 84 ASP A O 1
ATOM 687 N N . ASP A 1 85 ? 24.320 1.036 -19.627 1.00 83.19 85 ASP A N 1
ATOM 688 C CA . ASP A 1 85 ? 25.593 0.317 -19.485 1.00 83.19 85 ASP A CA 1
ATOM 689 C C . ASP A 1 85 ? 25.690 -0.964 -20.337 1.00 83.19 85 ASP A C 1
ATOM 691 O O . ASP A 1 85 ? 26.584 -1.795 -20.144 1.00 83.19 85 ASP A O 1
ATOM 695 N N . VAL A 1 86 ? 24.794 -1.142 -21.313 1.00 83.44 86 VAL A N 1
ATOM 696 C CA . VAL A 1 86 ? 24.787 -2.325 -22.182 1.00 83.44 86 VAL A CA 1
ATOM 697 C C . VAL A 1 86 ? 25.931 -2.267 -23.194 1.00 83.44 86 VAL A C 1
ATOM 699 O O . VAL A 1 86 ? 25.904 -1.544 -24.189 1.00 83.44 86 VAL A O 1
ATOM 702 N N . VAL A 1 87 ? 26.935 -3.116 -22.978 1.00 81.62 87 VAL A N 1
ATOM 703 C CA . VAL A 1 87 ? 27.951 -3.413 -23.992 1.00 81.62 87 VAL A CA 1
ATOM 704 C C . VAL A 1 87 ? 27.312 -4.263 -25.090 1.00 81.62 87 VAL A C 1
ATOM 706 O O . VAL A 1 87 ? 26.830 -5.367 -24.832 1.00 81.62 87 VAL A O 1
ATOM 709 N N . SER A 1 88 ? 27.320 -3.755 -26.325 1.00 82.62 88 SER A N 1
ATOM 710 C CA . SER A 1 88 ? 26.818 -4.501 -27.485 1.00 82.62 88 SER A CA 1
ATOM 711 C C . SER A 1 88 ? 27.548 -5.841 -27.649 1.00 82.62 88 SER A C 1
ATOM 713 O O . SER A 1 88 ? 28.767 -5.946 -27.490 1.00 82.62 88 SER A O 1
ATOM 715 N N . PHE A 1 89 ? 26.788 -6.898 -27.942 1.00 83.38 89 PHE A N 1
ATOM 716 C CA . PHE A 1 89 ? 27.338 -8.240 -28.098 1.00 83.38 89 PHE A CA 1
ATOM 717 C C . PHE A 1 89 ? 28.220 -8.316 -29.353 1.00 83.38 89 PHE A C 1
ATOM 719 O O . PHE A 1 89 ? 27.724 -8.225 -30.473 1.00 83.38 89 PHE A O 1
ATOM 726 N N . SER A 1 90 ? 29.529 -8.516 -29.171 1.00 80.00 90 SER A N 1
ATOM 727 C CA . SER A 1 90 ? 30.512 -8.514 -30.266 1.00 80.00 90 SER A CA 1
ATOM 728 C C . SER A 1 90 ? 30.583 -9.821 -31.066 1.00 80.00 90 SER A C 1
ATOM 730 O O . SER A 1 90 ? 31.325 -9.900 -32.041 1.00 80.00 90 SER A O 1
ATOM 732 N N . GLY A 1 91 ? 29.858 -10.876 -30.670 1.00 78.25 91 GLY A N 1
ATOM 733 C CA . GLY A 1 91 ? 29.902 -12.184 -31.345 1.00 78.25 91 GLY A CA 1
ATOM 734 C C . GLY A 1 91 ? 31.242 -12.925 -31.231 1.00 78.25 91 GLY A C 1
ATOM 735 O O . GLY A 1 91 ? 31.383 -14.039 -31.741 1.00 78.25 91 GLY A O 1
ATOM 736 N N . GLU A 1 92 ? 32.228 -12.347 -30.543 1.00 80.12 92 GLU A N 1
ATOM 737 C CA . GLU A 1 92 ? 33.539 -12.951 -30.358 1.00 80.12 92 GLU A CA 1
ATOM 738 C C . GLU A 1 92 ? 33.461 -14.122 -29.375 1.00 80.12 92 GLU A C 1
ATOM 740 O O . GLU A 1 92 ? 33.124 -13.981 -28.197 1.00 80.12 92 GLU A O 1
ATOM 745 N N . ARG A 1 93 ? 33.829 -15.317 -29.844 1.00 73.50 93 ARG A N 1
ATOM 746 C CA . ARG A 1 93 ? 33.921 -16.509 -28.995 1.00 73.50 93 ARG A CA 1
ATOM 747 C C . ARG A 1 93 ? 35.192 -16.437 -28.145 1.00 73.50 93 ARG A C 1
ATOM 749 O O . ARG A 1 93 ? 36.218 -17.006 -28.511 1.00 73.50 93 ARG A O 1
ATOM 756 N N . LYS A 1 94 ? 35.138 -15.766 -26.991 1.00 67.69 94 LYS A N 1
ATOM 757 C CA . LYS A 1 94 ? 36.204 -15.841 -25.977 1.00 67.69 94 LYS A CA 1
ATOM 758 C C . LYS A 1 94 ? 36.099 -17.156 -25.198 1.00 67.69 94 LYS A C 1
ATOM 760 O O . LYS A 1 94 ? 35.372 -17.263 -24.219 1.00 67.69 94 LYS A O 1
ATOM 765 N N . GLY A 1 95 ? 36.829 -18.172 -25.657 1.00 72.81 95 GLY A N 1
ATOM 766 C CA . GLY A 1 95 ? 36.950 -19.475 -25.000 1.00 72.81 95 GLY A CA 1
ATOM 767 C C . GLY A 1 95 ? 37.894 -20.416 -25.754 1.00 72.81 95 GLY A C 1
ATOM 768 O O . GLY A 1 95 ? 38.201 -20.192 -26.926 1.00 72.81 95 GLY A O 1
ATOM 769 N N . ARG A 1 96 ? 38.379 -21.483 -25.098 1.00 69.75 96 ARG A N 1
ATOM 770 C CA . ARG A 1 96 ? 39.102 -22.558 -25.806 1.00 69.75 96 ARG A CA 1
ATOM 771 C C . ARG A 1 96 ? 38.164 -23.251 -26.799 1.00 69.75 96 ARG A C 1
ATOM 773 O O . ARG A 1 96 ? 36.949 -23.207 -26.628 1.00 69.75 96 ARG A O 1
ATOM 780 N N . ARG A 1 97 ? 38.771 -23.840 -27.844 1.00 63.12 97 ARG A N 1
ATOM 781 C CA . ARG A 1 97 ? 38.102 -24.435 -29.016 1.00 63.12 97 ARG A CA 1
ATOM 782 C C . ARG A 1 97 ? 36.801 -25.164 -28.636 1.00 63.12 97 ARG A C 1
ATOM 784 O O . ARG A 1 97 ? 36.789 -25.808 -27.586 1.00 63.12 97 ARG A O 1
ATOM 791 N N . PRO A 1 98 ? 35.755 -25.109 -29.491 1.00 67.62 98 PRO A N 1
ATOM 792 C CA . PRO A 1 98 ? 34.523 -25.866 -29.283 1.00 67.62 98 PRO A CA 1
ATOM 793 C C . PRO A 1 98 ? 34.845 -27.293 -28.850 1.00 67.62 98 PRO A C 1
ATOM 795 O O . PRO A 1 98 ? 35.719 -27.918 -29.452 1.00 67.62 98 PRO A O 1
ATOM 798 N N . TRP A 1 99 ? 34.199 -27.752 -27.776 1.00 69.75 99 TRP A N 1
ATOM 799 C CA . TRP A 1 99 ? 34.482 -29.043 -27.158 1.00 69.75 99 TRP A CA 1
ATOM 800 C C . TRP A 1 99 ? 34.374 -30.148 -28.211 1.00 69.75 99 TRP A C 1
ATOM 802 O O . TRP A 1 99 ? 33.290 -30.502 -28.666 1.00 69.75 99 TRP A O 1
ATOM 812 N N . SER A 1 100 ? 35.531 -30.627 -28.656 1.00 65.12 100 SER A N 1
ATOM 813 C CA . SER A 1 100 ? 35.658 -31.680 -29.648 1.00 65.12 100 SER A CA 1
ATOM 814 C C . SER A 1 100 ? 35.844 -32.996 -28.912 1.00 65.12 100 SER A C 1
ATOM 816 O O . SER A 1 100 ? 36.846 -33.183 -28.215 1.00 65.12 100 SER A O 1
ATOM 818 N N . ILE A 1 101 ? 34.877 -33.896 -29.067 1.00 76.19 101 ILE A N 1
ATOM 819 C CA . ILE A 1 101 ? 34.962 -35.263 -28.559 1.00 76.19 101 ILE A CA 1
ATOM 820 C C . ILE A 1 101 ? 36.139 -35.933 -29.278 1.00 76.19 101 ILE A C 1
ATOM 822 O O . ILE A 1 101 ? 36.207 -35.911 -30.507 1.00 76.19 101 ILE A O 1
ATOM 826 N N . LYS A 1 102 ? 37.098 -36.487 -28.530 1.00 67.75 102 LYS A N 1
ATOM 827 C CA . LYS A 1 102 ? 38.198 -37.251 -29.127 1.00 67.75 102 LYS A CA 1
ATOM 828 C C . LYS A 1 102 ? 37.631 -38.544 -29.703 1.00 67.75 102 LYS A C 1
ATOM 830 O O . LYS A 1 102 ? 37.262 -39.445 -28.954 1.00 67.75 102 LYS A O 1
ATOM 835 N N . THR A 1 103 ? 37.591 -38.646 -31.026 1.00 61.97 103 THR A N 1
ATOM 836 C CA . THR A 1 103 ? 37.297 -39.892 -31.743 1.00 61.97 103 THR A CA 1
ATOM 837 C C . THR A 1 103 ? 38.507 -40.825 -31.671 1.00 61.97 103 THR A C 1
ATOM 839 O O . THR A 1 103 ? 39.149 -41.118 -32.670 1.00 61.97 103 THR A O 1
ATOM 842 N N . GLU A 1 104 ? 38.855 -41.277 -30.472 1.00 58.28 104 GLU A N 1
ATOM 843 C CA . GLU A 1 104 ? 39.929 -42.249 -30.247 1.00 58.28 104 GLU A CA 1
ATOM 844 C C . GLU A 1 104 ? 39.345 -43.532 -29.643 1.00 58.28 104 GLU A C 1
ATOM 846 O O . GLU A 1 104 ? 39.802 -44.055 -28.640 1.00 58.28 104 GLU A O 1
ATOM 851 N N . MET A 1 105 ? 38.272 -44.039 -30.258 1.00 54.06 105 MET A N 1
ATOM 852 C CA . MET A 1 105 ? 37.704 -45.366 -29.969 1.00 54.06 105 MET A CA 1
ATOM 853 C C . MET A 1 105 ? 37.320 -46.128 -31.251 1.00 54.06 105 MET A C 1
ATOM 855 O O . MET A 1 105 ? 36.436 -46.972 -31.234 1.00 54.06 105 MET A O 1
ATOM 859 N N . MET A 1 106 ? 37.979 -45.850 -32.383 1.00 51.97 106 MET A N 1
ATOM 860 C CA . MET A 1 106 ? 37.797 -46.624 -33.631 1.00 51.97 106 MET A CA 1
ATOM 861 C C . MET A 1 106 ? 39.064 -47.381 -34.071 1.00 51.97 106 MET A C 1
ATOM 863 O O . MET A 1 106 ? 38.994 -48.228 -34.957 1.00 51.97 106 MET A O 1
ATOM 867 N N . SER A 1 107 ? 40.211 -47.136 -33.425 1.00 48.22 107 SER A N 1
ATOM 868 C CA . SER A 1 107 ? 41.467 -47.863 -33.685 1.00 48.22 107 SER A CA 1
ATOM 869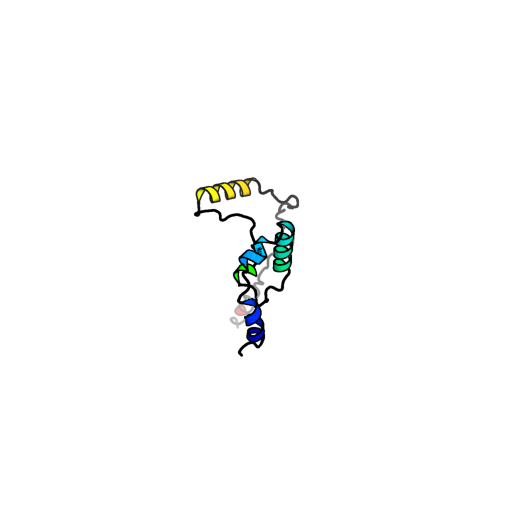 C C . SER A 1 107 ? 41.561 -49.182 -32.895 1.00 48.22 107 SER A C 1
ATOM 871 O O . SER A 1 107 ? 41.981 -50.198 -33.443 1.00 48.22 107 SER A O 1
ATOM 873 N N . CYS A 1 108 ? 41.063 -49.219 -31.649 1.00 47.34 108 CYS A N 1
ATOM 874 C CA . CYS A 1 108 ? 41.167 -50.410 -30.790 1.00 47.34 108 CYS A CA 1
ATOM 875 C C . CYS A 1 108 ? 40.356 -51.617 -31.320 1.00 47.34 108 CYS A C 1
ATOM 877 O O . CYS A 1 108 ? 40.802 -52.755 -31.236 1.00 47.34 108 CYS A O 1
ATOM 879 N N . LEU A 1 109 ? 39.209 -51.379 -31.972 1.00 50.34 109 LEU A N 1
ATOM 880 C CA . LEU A 1 109 ? 38.324 -52.440 -32.490 1.00 50.34 109 LEU A CA 1
ATOM 881 C C . LEU A 1 109 ? 38.756 -53.049 -33.839 1.00 50.34 109 LEU A C 1
ATOM 883 O O . LEU A 1 109 ? 38.133 -54.009 -34.308 1.00 50.34 109 LEU A O 1
ATOM 887 N N . SER A 1 110 ? 39.788 -52.497 -34.488 1.00 51.75 110 SER A N 1
ATOM 888 C CA . SER A 1 110 ? 40.306 -53.035 -35.758 1.00 51.75 110 SER A CA 1
ATOM 889 C C . SER A 1 110 ? 41.530 -53.933 -35.574 1.00 51.75 110 SER A C 1
ATOM 891 O O . SER A 1 110 ? 41.801 -54.748 -36.452 1.00 51.75 110 SER A O 1
ATOM 893 N N . LEU A 1 111 ? 42.237 -53.837 -34.442 1.00 50.97 111 LEU A N 1
ATOM 894 C CA . LEU A 1 111 ? 43.411 -54.674 -34.174 1.00 50.97 111 LEU A CA 1
ATOM 895 C C . LEU A 1 111 ? 43.049 -56.035 -33.548 1.00 50.97 111 LEU A C 1
ATOM 897 O O . LEU A 1 111 ? 43.780 -56.997 -33.742 1.00 50.97 111 LEU A O 1
ATOM 901 N N . GLU A 1 112 ? 41.887 -56.163 -32.898 1.00 51.75 112 GLU A N 1
ATOM 902 C CA . GLU A 1 112 ? 41.415 -57.444 -32.332 1.00 51.75 112 GLU A CA 1
ATOM 903 C C . GLU A 1 112 ? 40.681 -58.357 -33.338 1.00 51.75 112 GLU A C 1
ATOM 905 O O . GLU A 1 112 ? 40.262 -59.457 -32.988 1.00 51.75 112 GLU A O 1
ATOM 910 N N . ARG A 1 113 ? 40.526 -57.947 -34.606 1.00 49.50 113 ARG A N 1
ATOM 911 C CA . ARG A 1 113 ? 39.872 -58.759 -35.659 1.00 49.50 113 ARG A CA 1
ATOM 912 C C . ARG A 1 113 ? 40.792 -59.148 -36.819 1.00 49.50 113 ARG A C 1
ATOM 914 O O . ARG A 1 113 ? 40.308 -59.425 -37.914 1.00 49.50 113 ARG A O 1
ATOM 921 N N . GLY A 1 114 ? 42.107 -59.178 -36.605 1.00 52.03 114 GLY A N 1
ATOM 922 C CA . GLY A 1 114 ? 43.053 -59.416 -37.694 1.00 52.03 114 GLY A CA 1
ATOM 923 C C . GLY A 1 114 ? 44.404 -59.993 -37.292 1.00 52.03 114 GLY A C 1
ATOM 924 O O . GLY A 1 114 ? 45.409 -59.353 -37.593 1.00 52.03 114 GLY A O 1
ATOM 925 N N . LYS A 1 115 ? 44.410 -61.184 -36.678 1.00 38.78 115 LYS A N 1
ATOM 926 C CA . LYS A 1 115 ? 45.326 -62.334 -36.883 1.00 38.78 115 LYS A CA 1
ATOM 927 C C . LYS A 1 115 ? 45.420 -63.198 -35.633 1.00 38.78 115 LYS A C 1
ATOM 929 O O . LYS A 1 115 ? 45.653 -62.630 -34.549 1.00 38.78 115 LYS A O 1
#